Protein AF-A0A450Z3B8-F1 (afdb_monomer)

Structure (mmCIF, N/CA/C/O backbone):
data_AF-A0A450Z3B8-F1
#
_entry.id   AF-A0A450Z3B8-F1
#
loop_
_atom_site.group_PDB
_atom_site.id
_atom_site.type_symbol
_atom_site.label_atom_id
_atom_site.label_alt_id
_atom_site.label_comp_id
_atom_site.label_asym_id
_atom_site.label_entity_id
_atom_site.label_seq_id
_atom_site.pdbx_PDB_ins_code
_atom_site.Cartn_x
_atom_site.Cartn_y
_atom_site.Cartn_z
_atom_site.occupancy
_atom_site.B_iso_or_equiv
_atom_site.auth_seq_id
_atom_site.auth_comp_id
_atom_site.auth_asym_id
_atom_site.auth_atom_id
_atom_site.pdbx_PDB_model_num
ATOM 1 N N . PRO A 1 1 ? -2.597 -3.225 18.812 1.00 90.56 1 PRO A N 1
ATOM 2 C CA . PRO A 1 1 ? -2.511 -4.324 17.819 1.00 90.56 1 PRO A CA 1
ATOM 3 C C . PRO A 1 1 ? -2.655 -3.734 16.414 1.00 90.56 1 PRO A C 1
ATOM 5 O O . PRO A 1 1 ? -3.269 -2.672 16.288 1.00 90.56 1 PRO A O 1
ATOM 8 N N . TYR A 1 2 ? -2.074 -4.372 15.400 1.00 96.56 2 TYR A N 1
ATOM 9 C CA . TYR A 1 2 ? -2.149 -3.912 14.013 1.00 96.56 2 TYR A CA 1
ATOM 10 C C . TYR A 1 2 ? -2.232 -5.095 13.046 1.00 96.56 2 TYR A C 1
ATOM 12 O O . TYR A 1 2 ? -1.841 -6.211 13.389 1.00 96.56 2 TYR A O 1
ATOM 20 N N . PHE A 1 3 ? -2.698 -4.815 11.835 1.00 97.19 3 PHE A N 1
ATOM 21 C CA . PHE A 1 3 ? -2.673 -5.714 10.691 1.00 97.19 3 PHE A CA 1
ATOM 22 C C . PHE A 1 3 ? -1.660 -5.209 9.663 1.00 97.19 3 PHE A C 1
ATOM 24 O O . PHE A 1 3 ? -1.592 -4.010 9.387 1.00 97.19 3 PHE A O 1
ATOM 31 N N . HIS A 1 4 ? -0.866 -6.119 9.100 1.00 98.19 4 HIS A N 1
ATOM 32 C CA . HIS A 1 4 ? 0.051 -5.825 7.999 1.00 98.19 4 HIS A CA 1
ATOM 33 C C . HIS A 1 4 ? -0.570 -6.317 6.693 1.00 98.19 4 HIS A C 1
ATOM 35 O O . HIS A 1 4 ? -0.681 -7.518 6.463 1.00 98.19 4 HIS A O 1
ATOM 41 N N . ILE A 1 5 ? -1.014 -5.384 5.854 1.00 98.25 5 ILE A N 1
ATOM 42 C CA . ILE A 1 5 ? -1.729 -5.675 4.608 1.00 98.25 5 ILE A CA 1
ATOM 43 C C . ILE A 1 5 ? -0.842 -5.298 3.428 1.00 98.25 5 ILE A C 1
ATOM 45 O O . ILE A 1 5 ? -0.259 -4.215 3.402 1.00 98.25 5 ILE A O 1
ATOM 49 N N . THR A 1 6 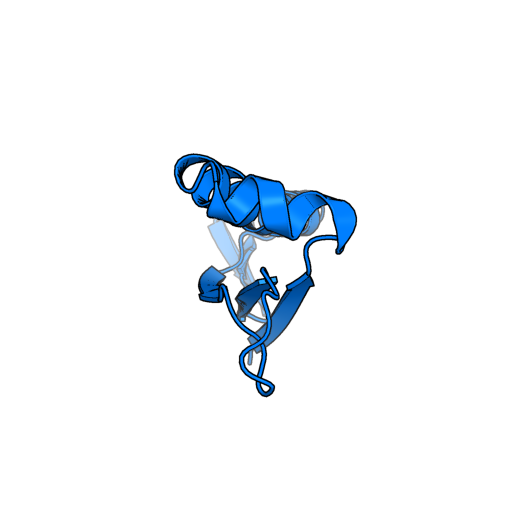? -0.744 -6.185 2.438 1.00 98.25 6 THR A N 1
ATOM 50 C CA . THR A 1 6 ? 0.100 -5.972 1.258 1.00 98.25 6 THR A CA 1
ATOM 51 C C . THR A 1 6 ? -0.732 -5.987 -0.015 1.00 98.25 6 THR A C 1
ATOM 53 O O . THR A 1 6 ? -1.375 -6.987 -0.322 1.00 98.25 6 THR A O 1
ATOM 56 N N . PHE A 1 7 ? -0.661 -4.908 -0.794 1.00 98.12 7 PHE A N 1
ATOM 57 C CA . PHE A 1 7 ? -1.194 -4.873 -2.157 1.00 98.12 7 PHE A CA 1
ATOM 58 C C . PHE A 1 7 ? -0.049 -5.058 -3.148 1.00 98.12 7 PHE A C 1
ATOM 60 O O . PHE A 1 7 ? 0.898 -4.271 -3.153 1.00 98.12 7 PHE A O 1
ATOM 67 N N . THR A 1 8 ? -0.136 -6.083 -3.995 1.00 97.00 8 THR A N 1
ATOM 68 C CA . THR A 1 8 ? 0.880 -6.377 -5.017 1.00 97.00 8 THR A CA 1
ATOM 69 C C . THR A 1 8 ? 0.346 -6.047 -6.399 1.00 97.00 8 THR A C 1
ATOM 71 O O . THR A 1 8 ? -0.736 -6.493 -6.777 1.00 97.00 8 THR A O 1
ATOM 74 N N . VAL A 1 9 ? 1.119 -5.289 -7.177 1.00 96.69 9 VAL A N 1
ATOM 75 C CA . VAL A 1 9 ? 0.747 -4.963 -8.554 1.00 96.69 9 VAL A CA 1
ATOM 76 C C . VAL A 1 9 ? 0.964 -6.191 -9.457 1.00 96.69 9 VAL A C 1
ATOM 78 O O . VAL A 1 9 ? 2.049 -6.798 -9.405 1.00 96.69 9 VAL A O 1
ATOM 81 N N . PRO A 1 10 ? -0.012 -6.539 -10.325 1.00 96.06 10 PRO A N 1
ATOM 82 C CA . PRO A 1 10 ? 0.154 -7.593 -11.323 1.00 96.06 10 PRO A CA 1
ATOM 83 C C . PRO A 1 10 ? 1.410 -7.388 -12.179 1.00 96.06 10 PRO A C 1
ATOM 85 O O . PRO A 1 10 ? 1.788 -6.258 -12.502 1.00 96.06 10 PRO A O 1
ATOM 88 N N . SER A 1 11 ? 2.081 -8.482 -12.544 1.00 95.38 11 SER A N 1
ATOM 89 C CA . SER A 1 11 ? 3.386 -8.442 -13.222 1.00 95.38 11 SER A CA 1
ATOM 90 C C . SER A 1 11 ? 3.368 -7.643 -14.527 1.00 95.38 11 SER A C 1
ATOM 92 O O . SER A 1 11 ? 4.338 -6.939 -14.815 1.00 95.38 11 SER A O 1
ATOM 94 N N . GLN A 1 12 ? 2.248 -7.671 -15.251 1.00 95.94 12 GLN A N 1
ATOM 95 C CA . GLN A 1 12 ? 2.048 -6.990 -16.532 1.00 95.94 12 GLN A CA 1
ATOM 96 C C . GLN A 1 12 ? 2.197 -5.462 -16.426 1.00 95.94 12 GLN A C 1
ATOM 98 O O . GLN A 1 12 ? 2.625 -4.819 -17.381 1.00 95.94 12 GLN A O 1
ATOM 103 N N . PHE A 1 13 ? 1.907 -4.869 -15.263 1.00 95.50 13 PHE A N 1
ATOM 104 C CA . PHE A 1 13 ? 1.976 -3.415 -15.063 1.00 95.50 13 PHE A CA 1
ATOM 105 C C . PHE A 1 13 ? 3.305 -2.935 -14.471 1.00 95.50 13 PHE A C 1
ATOM 107 O O . PHE A 1 13 ? 3.551 -1.732 -14.393 1.00 95.50 13 PHE A O 1
ATOM 114 N N . ARG A 1 14 ? 4.194 -3.842 -14.050 1.00 94.00 14 ARG A N 1
ATOM 115 C CA . ARG A 1 14 ? 5.425 -3.450 -13.344 1.00 94.00 14 ARG A CA 1
ATOM 116 C C . ARG A 1 14 ? 6.370 -2.650 -14.233 1.00 94.00 14 ARG A C 1
ATOM 118 O O . ARG A 1 14 ? 6.952 -1.688 -13.75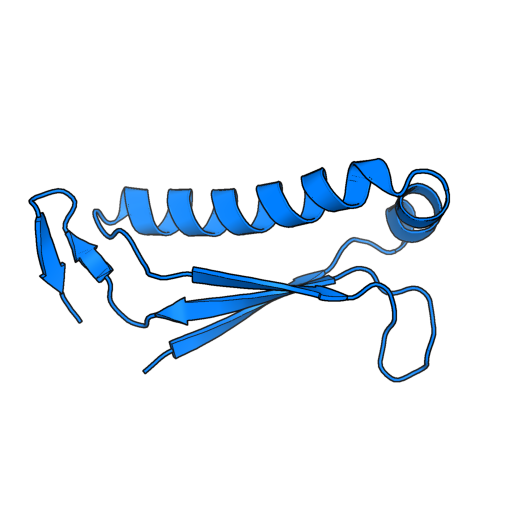5 1.00 94.00 14 ARG A O 1
ATOM 125 N N . ILE A 1 15 ? 6.495 -3.002 -15.515 1.00 95.31 15 ILE A N 1
ATOM 126 C CA . ILE A 1 15 ? 7.324 -2.240 -16.465 1.00 95.31 15 ILE A CA 1
ATOM 127 C C . ILE A 1 15 ? 6.792 -0.809 -16.597 1.00 95.31 15 ILE A C 1
ATOM 129 O O . ILE A 1 15 ? 7.551 0.136 -16.410 1.00 95.31 15 ILE A O 1
ATOM 133 N N . LEU A 1 16 ? 5.479 -0.649 -16.798 1.00 96.25 16 LEU A N 1
ATOM 134 C CA . LEU A 1 16 ? 4.829 0.661 -16.893 1.00 96.25 16 LEU A CA 1
ATOM 135 C C . LEU A 1 16 ? 5.133 1.555 -15.682 1.00 96.25 16 LEU A C 1
ATOM 137 O O . LEU A 1 16 ? 5.388 2.742 -15.854 1.00 96.25 16 LEU A O 1
ATOM 141 N N . LEU A 1 17 ? 5.129 1.003 -14.468 1.00 96.56 17 LEU A N 1
ATOM 142 C CA . LEU A 1 17 ? 5.390 1.768 -13.243 1.00 96.56 17 LEU A CA 1
ATOM 143 C C . LEU A 1 17 ? 6.851 2.209 -13.086 1.00 96.56 17 LEU A C 1
ATOM 145 O O . LEU A 1 17 ? 7.122 3.191 -12.397 1.00 96.56 17 LEU A O 1
ATOM 149 N N . PHE A 1 18 ? 7.789 1.505 -13.721 1.00 95.19 18 PHE A N 1
ATOM 150 C CA . PHE A 1 18 ? 9.187 1.927 -13.779 1.00 95.19 18 PHE A CA 1
ATOM 151 C C . PHE A 1 18 ? 9.405 3.011 -14.837 1.00 95.19 18 PHE A C 1
ATOM 153 O O . PHE A 1 18 ? 10.084 3.992 -14.545 1.00 95.19 18 PHE A O 1
ATOM 160 N N . GLU A 1 19 ? 8.778 2.874 -16.007 1.00 96.94 19 GLU A N 1
ATOM 161 C CA . GLU A 1 19 ? 8.836 3.879 -17.080 1.00 96.94 19 GLU A CA 1
ATOM 162 C C . GLU A 1 19 ? 8.099 5.173 -16.699 1.00 96.94 19 GLU A C 1
ATOM 164 O O . GLU A 1 19 ? 8.527 6.278 -17.023 1.00 96.94 19 GLU A O 1
ATOM 169 N N . LYS A 1 20 ? 6.985 5.057 -15.967 1.00 97.00 20 LYS A N 1
ATOM 170 C CA . LYS A 1 20 ? 6.147 6.181 -15.533 1.00 97.00 20 LYS A CA 1
ATOM 171 C C . LYS A 1 20 ? 6.020 6.204 -14.015 1.00 97.00 20 LYS A C 1
ATOM 173 O O . LYS A 1 20 ? 4.959 5.922 -13.457 1.00 97.00 20 LYS A O 1
ATOM 178 N N . ARG A 1 21 ? 7.102 6.592 -13.335 1.00 94.69 21 ARG A N 1
ATOM 179 C CA . ARG A 1 21 ? 7.171 6.616 -11.859 1.00 94.69 21 ARG A CA 1
ATOM 180 C C . ARG A 1 21 ? 6.098 7.481 -11.190 1.00 94.69 21 ARG A C 1
ATOM 182 O O . ARG A 1 21 ? 5.739 7.206 -10.050 1.00 94.69 21 ARG A O 1
ATOM 189 N N . SER A 1 22 ? 5.542 8.480 -11.880 1.00 95.81 22 SER A N 1
ATOM 190 C CA . SER A 1 22 ? 4.413 9.278 -11.374 1.00 95.81 22 SER A CA 1
ATOM 191 C C . SER A 1 22 ? 3.174 8.430 -11.053 1.00 95.81 22 SER A C 1
ATOM 193 O O . SER A 1 22 ? 2.404 8.776 -10.158 1.00 95.81 22 SER A O 1
ATOM 195 N N . LEU A 1 23 ? 3.010 7.279 -11.715 1.00 96.44 23 LEU A N 1
ATOM 19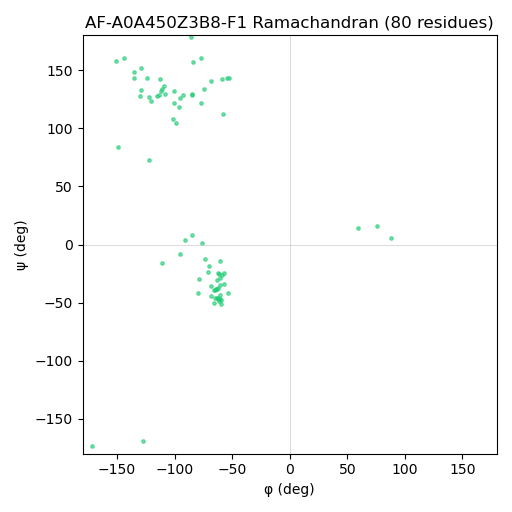6 C CA . LEU A 1 23 ? 1.916 6.341 -11.462 1.00 96.44 23 LEU A CA 1
ATOM 197 C C . LEU A 1 23 ? 2.082 5.551 -10.154 1.00 96.44 23 LEU A C 1
ATOM 199 O O . LEU A 1 23 ? 1.117 4.948 -9.689 1.00 96.44 23 LEU A O 1
ATOM 203 N N . LEU A 1 24 ? 3.252 5.577 -9.504 1.00 97.06 24 LEU A N 1
ATOM 204 C CA . LEU A 1 24 ? 3.435 4.942 -8.192 1.00 97.06 24 LEU A CA 1
ATOM 205 C C . LEU A 1 24 ? 2.506 5.555 -7.131 1.00 97.06 24 LEU A C 1
ATOM 207 O O . LEU A 1 24 ? 1.961 4.827 -6.301 1.00 97.06 24 LEU A O 1
ATOM 211 N N . ASN A 1 25 ? 2.234 6.863 -7.216 1.00 96.25 25 ASN A N 1
ATOM 212 C CA . ASN A 1 25 ? 1.261 7.527 -6.342 1.00 96.25 25 ASN A CA 1
ATOM 213 C C . ASN A 1 25 ? -0.161 6.997 -6.542 1.00 96.25 25 ASN A C 1
ATOM 215 O O . ASN A 1 25 ? -0.939 6.979 -5.589 1.00 96.25 25 ASN A O 1
ATOM 219 N N . VAL A 1 26 ? -0.505 6.542 -7.751 1.00 96.19 26 VAL A N 1
ATOM 220 C CA . VAL A 1 26 ? -1.811 5.930 -8.032 1.00 96.19 26 VAL A CA 1
ATOM 221 C C . VAL A 1 26 ? -1.921 4.592 -7.312 1.00 96.19 26 VAL A C 1
ATOM 223 O O . VAL A 1 26 ? -2.927 4.351 -6.655 1.00 96.19 26 VAL A O 1
ATOM 226 N N . VAL A 1 27 ? -0.875 3.759 -7.357 1.00 96.44 27 VAL A N 1
ATOM 227 C CA . VAL A 1 27 ? -0.836 2.474 -6.635 1.00 96.44 27 VAL A CA 1
ATOM 228 C C . VAL A 1 27 ? -0.964 2.693 -5.127 1.00 96.44 27 VAL A C 1
ATOM 230 O O . VAL A 1 27 ? -1.785 2.045 -4.477 1.00 96.44 27 VAL A O 1
ATOM 233 N N . PHE A 1 28 ? -0.199 3.642 -4.577 1.00 96.50 28 PHE A N 1
ATOM 234 C CA . PHE A 1 28 ? -0.272 3.993 -3.158 1.00 96.50 28 PHE A CA 1
ATOM 235 C C . PHE A 1 28 ? -1.679 4.470 -2.773 1.00 96.50 28 PHE A C 1
ATOM 237 O O . PHE A 1 28 ? -2.289 3.957 -1.834 1.00 96.50 28 PHE A O 1
ATOM 244 N N . SER A 1 29 ? -2.216 5.429 -3.530 1.00 97.06 29 SER A N 1
ATOM 245 C CA . SER A 1 29 ? -3.527 6.023 -3.257 1.00 97.06 29 SER A CA 1
ATOM 246 C C . SER A 1 29 ? -4.657 5.007 -3.395 1.00 97.06 29 SER A C 1
ATOM 248 O O . SER A 1 29 ? -5.591 5.031 -2.598 1.00 97.06 29 SER A O 1
ATOM 250 N N . ALA A 1 30 ? -4.578 4.102 -4.372 1.00 97.69 30 ALA A N 1
ATOM 251 C CA . ALA A 1 30 ? -5.567 3.048 -4.566 1.00 97.69 30 ALA A CA 1
ATOM 252 C C . ALA A 1 30 ? -5.618 2.094 -3.363 1.00 97.69 30 ALA A C 1
ATOM 254 O O . ALA A 1 30 ? -6.706 1.813 -2.860 1.00 97.69 30 ALA A O 1
ATOM 255 N N . GLY A 1 31 ? -4.461 1.654 -2.854 1.00 97.88 31 GLY A N 1
ATOM 256 C CA . GLY A 1 31 ? -4.398 0.798 -1.664 1.00 97.88 31 GLY A CA 1
ATOM 257 C C . GLY A 1 31 ? -4.963 1.483 -0.415 1.00 97.88 31 GLY A C 1
ATOM 258 O O . GLY A 1 31 ? -5.820 0.919 0.263 1.00 97.88 31 GLY A O 1
ATOM 259 N N . ALA A 1 32 ? -4.567 2.735 -0.161 1.00 97.94 32 ALA A N 1
ATOM 260 C CA . ALA A 1 32 ? -5.073 3.502 0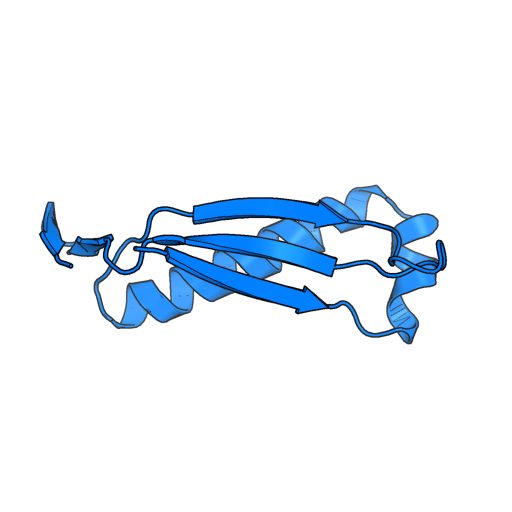.979 1.00 97.94 32 ALA A CA 1
ATOM 261 C C . ALA A 1 32 ? -6.592 3.732 0.894 1.00 97.94 32 ALA A C 1
ATOM 263 O O . ALA A 1 32 ? -7.308 3.502 1.867 1.00 97.94 32 ALA A O 1
ATOM 264 N N . ARG A 1 33 ? -7.105 4.129 -0.280 1.00 98.25 33 ARG A N 1
ATOM 265 C CA . ARG A 1 33 ? -8.548 4.329 -0.504 1.00 98.25 33 ARG A CA 1
ATOM 266 C C . ARG A 1 33 ? -9.342 3.040 -0.345 1.00 98.25 33 ARG A C 1
ATOM 268 O O . ARG A 1 33 ? -10.422 3.086 0.225 1.00 98.25 33 ARG A O 1
ATOM 275 N N . THR A 1 34 ? -8.806 1.909 -0.803 1.00 98.31 34 THR A N 1
ATOM 276 C CA . THR A 1 34 ? -9.454 0.599 -0.639 1.00 98.31 34 THR A CA 1
ATOM 277 C C . THR A 1 34 ? -9.659 0.281 0.841 1.00 98.31 34 THR A C 1
ATOM 279 O O . THR A 1 34 ? -10.768 -0.052 1.248 1.00 98.31 34 THR A O 1
ATOM 282 N N . LEU A 1 35 ? -8.618 0.458 1.662 1.00 98.06 35 LEU A N 1
ATOM 283 C CA . LEU A 1 35 ? -8.692 0.218 3.107 1.00 98.06 35 LEU A CA 1
ATOM 284 C C . LEU A 1 35 ? -9.649 1.184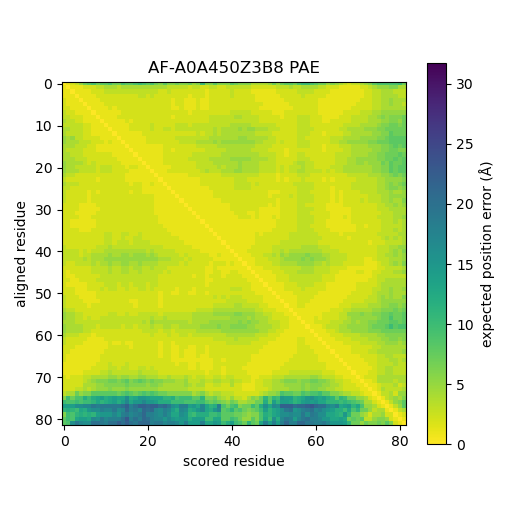 3.815 1.00 98.06 35 LEU A C 1
ATOM 286 O O . LEU A 1 35 ? -10.467 0.751 4.625 1.00 98.06 35 LEU A O 1
ATOM 290 N N . LEU A 1 36 ? -9.564 2.480 3.498 1.00 97.06 36 LEU A N 1
ATOM 291 C CA . LEU A 1 36 ? -10.433 3.500 4.087 1.00 97.06 36 LEU A CA 1
ATOM 292 C C . LEU A 1 36 ? -11.900 3.304 3.696 1.00 97.06 36 LEU A C 1
ATOM 294 O O . LEU A 1 36 ? -12.770 3.486 4.539 1.00 97.06 36 LEU A O 1
ATOM 298 N N . SER A 1 37 ? -12.177 2.913 2.450 1.00 97.44 37 SER A N 1
ATOM 299 C CA . SER A 1 37 ? -13.539 2.627 1.990 1.00 97.44 37 SER A CA 1
ATOM 300 C C . SER A 1 37 ? -14.108 1.407 2.706 1.00 97.44 37 SER A C 1
ATOM 302 O O . SER A 1 37 ? -15.181 1.488 3.292 1.00 97.44 37 SER A O 1
ATOM 304 N N . PHE A 1 38 ? -13.358 0.302 2.723 1.00 96.56 38 PHE A N 1
ATOM 305 C CA . PHE A 1 38 ? -13.804 -0.955 3.324 1.00 96.56 38 PHE A CA 1
ATOM 306 C C . PHE A 1 38 ? -14.115 -0.823 4.823 1.00 96.56 38 PHE A C 1
ATOM 308 O O . PHE A 1 38 ? -15.125 -1.336 5.298 1.00 96.56 38 PHE A O 1
ATOM 315 N N . LEU A 1 39 ? -13.263 -0.125 5.579 1.00 95.31 39 LEU A N 1
ATOM 316 C CA . LEU A 1 39 ? -13.495 0.100 7.011 1.00 95.31 39 LEU A CA 1
ATOM 317 C C . LEU A 1 39 ? -14.512 1.223 7.262 1.00 95.31 39 LEU A C 1
ATOM 319 O O . LEU A 1 39 ? -15.278 1.156 8.224 1.00 95.31 39 LEU A O 1
ATOM 323 N N . GLY A 1 40 ? -14.589 2.204 6.361 1.00 94.50 40 GLY A N 1
ATOM 324 C CA . GLY A 1 40 ? -15.600 3.258 6.389 1.00 94.50 40 GLY A CA 1
ATOM 325 C C . GLY A 1 40 ? -17.026 2.722 6.246 1.00 94.50 40 GLY A C 1
ATOM 326 O O . GLY A 1 40 ? -17.913 3.193 6.955 1.00 94.50 40 GLY A O 1
ATOM 327 N N . GLU A 1 41 ? -17.245 1.692 5.421 1.00 95.44 41 GLU A N 1
ATOM 328 C CA . GLU A 1 41 ? -18.531 0.973 5.320 1.00 95.44 41 GLU A CA 1
ATOM 329 C C . GLU A 1 41 ? -18.942 0.309 6.644 1.00 95.44 41 GLU A C 1
ATOM 331 O O . GLU A 1 41 ? -20.128 0.149 6.923 1.00 95.44 41 GLU A O 1
ATOM 336 N N . GLN A 1 42 ? -17.970 -0.012 7.499 1.00 93.31 42 GLN A N 1
ATOM 337 C CA . GLN A 1 42 ? -18.190 -0.548 8.845 1.00 93.31 42 GLN A CA 1
ATOM 338 C C . GLN A 1 42 ? -18.282 0.560 9.909 1.00 93.31 42 GLN A C 1
ATOM 340 O O . GLN A 1 42 ? -18.402 0.279 11.100 1.00 93.31 42 GLN A O 1
ATOM 345 N N . GLY A 1 43 ? -18.228 1.831 9.497 1.00 94.50 43 GLY A N 1
ATOM 346 C CA . GLY A 1 43 ? -18.306 2.990 10.382 1.00 94.50 43 GLY A CA 1
ATOM 347 C C . GLY A 1 43 ? -17.026 3.270 11.169 1.00 94.50 43 GLY A C 1
ATOM 348 O O . GLY A 1 43 ? -17.088 4.028 12.140 1.00 94.50 43 GLY A O 1
ATOM 349 N N . ILE A 1 44 ? -15.889 2.692 10.768 1.00 94.81 44 ILE A N 1
ATOM 350 C CA . ILE A 1 44 ? -14.600 2.795 11.462 1.00 94.81 44 ILE A CA 1
ATOM 351 C C . ILE A 1 44 ? -13.598 3.567 10.596 1.00 94.81 44 ILE A C 1
ATOM 353 O O . ILE A 1 44 ? -13.340 3.226 9.445 1.00 94.81 44 ILE A O 1
ATOM 357 N N . LEU A 1 45 ? -12.966 4.580 11.182 1.00 96.38 45 LEU A N 1
ATOM 358 C CA . LEU A 1 45 ? -11.811 5.278 10.633 1.00 96.38 45 LEU A CA 1
ATOM 359 C C . LEU A 1 45 ? -10.524 4.727 11.274 1.00 96.38 45 LEU A C 1
ATOM 361 O O . LEU A 1 45 ? -10.232 5.054 12.430 1.00 96.38 45 LEU A O 1
ATOM 365 N N . PRO A 1 46 ? -9.744 3.898 10.560 1.00 96.44 46 PRO A N 1
ATOM 366 C CA . PRO A 1 46 ? -8.488 3.355 11.072 1.00 96.44 46 PRO A CA 1
ATOM 367 C C . PRO A 1 46 ? -7.350 4.384 11.025 1.00 96.44 46 PRO A C 1
ATOM 369 O O . PRO A 1 46 ? -7.359 5.321 10.225 1.00 96.44 46 PRO A O 1
ATOM 372 N N . ALA A 1 47 ? -6.301 4.140 11.809 1.00 96.50 47 ALA A N 1
ATOM 373 C CA . ALA A 1 47 ? -4.982 4.703 11.556 1.00 96.50 47 ALA A CA 1
ATOM 374 C C . ALA A 1 47 ? -4.237 3.810 10.554 1.00 96.50 47 ALA A C 1
ATOM 376 O O . ALA A 1 47 ? -4.154 2.591 10.728 1.00 96.50 47 ALA A O 1
ATOM 377 N N . ILE A 1 48 ? -3.688 4.420 9.505 1.00 97.44 48 ILE A N 1
ATOM 378 C CA . ILE A 1 48 ? -2.959 3.722 8.445 1.00 97.44 48 ILE A CA 1
ATOM 379 C C . ILE A 1 48 ? -1.617 4.416 8.231 1.00 97.44 48 ILE A C 1
ATOM 381 O O . ILE A 1 48 ? -1.561 5.635 8.078 1.00 97.44 48 ILE A O 1
ATOM 385 N N . THR A 1 49 ? -0.543 3.634 8.157 1.00 97.94 49 THR A N 1
ATOM 386 C CA . THR A 1 49 ? 0.737 4.073 7.586 1.00 97.94 49 THR A CA 1
ATOM 387 C C . THR A 1 49 ? 1.147 3.119 6.473 1.00 97.94 49 THR A C 1
ATOM 389 O O . THR A 1 49 ? 0.863 1.923 6.550 1.00 97.94 49 THR A O 1
ATOM 392 N N . GLY A 1 50 ? 1.754 3.640 5.408 1.00 97.75 50 GLY A N 1
ATOM 393 C CA . GLY A 1 50 ? 2.046 2.878 4.199 1.00 97.75 50 GLY A CA 1
ATOM 394 C C . GLY A 1 50 ? 3.453 3.121 3.668 1.00 97.75 50 GLY A C 1
ATOM 395 O O . GLY A 1 50 ? 3.940 4.249 3.698 1.00 97.75 50 GLY A O 1
ATOM 396 N N . VAL A 1 51 ? 4.081 2.071 3.139 1.00 98.06 51 VAL A N 1
ATOM 397 C CA . VAL A 1 51 ? 5.384 2.127 2.463 1.00 98.06 51 VAL A CA 1
ATOM 398 C C . VAL A 1 51 ? 5.282 1.415 1.119 1.00 98.06 51 VAL A C 1
ATOM 400 O O . VAL A 1 51 ? 4.836 0.270 1.037 1.00 98.06 51 VAL A O 1
ATOM 403 N N . LEU A 1 52 ? 5.696 2.099 0.052 1.00 97.62 52 LEU A N 1
ATOM 404 C CA . LEU A 1 52 ? 5.765 1.527 -1.288 1.00 97.62 52 LEU A CA 1
ATOM 405 C C . LEU A 1 52 ? 7.158 0.967 -1.549 1.00 97.62 52 LEU A C 1
ATOM 407 O O . LEU A 1 52 ? 8.163 1.665 -1.423 1.00 97.62 52 LEU A O 1
ATOM 411 N N . HIS A 1 53 ? 7.190 -0.280 -1.999 1.00 97.00 53 HIS A N 1
ATOM 412 C CA . HIS A 1 53 ? 8.390 -0.976 -2.422 1.00 97.00 53 HIS A CA 1
ATOM 413 C C . HIS A 1 53 ? 8.336 -1.232 -3.921 1.00 97.00 53 HIS A C 1
ATOM 415 O O . HIS A 1 53 ? 7.292 -1.509 -4.509 1.00 97.00 53 HIS A O 1
ATOM 421 N N . THR A 1 54 ? 9.497 -1.114 -4.549 1.00 96.69 54 THR A N 1
ATOM 422 C CA . THR A 1 54 ? 9.654 -1.172 -6.005 1.00 96.69 54 THR A CA 1
ATOM 423 C C . THR A 1 54 ? 10.384 -2.454 -6.443 1.00 96.69 54 THR A C 1
ATOM 425 O O . THR A 1 54 ? 10.292 -2.873 -7.599 1.00 96.69 54 THR A O 1
ATOM 428 N N . PHE A 1 55 ? 11.032 -3.130 -5.489 1.00 97.19 55 PHE A N 1
ATOM 429 C CA . PHE A 1 55 ? 11.774 -4.376 -5.659 1.00 97.19 55 PHE A CA 1
ATOM 430 C C . PHE A 1 55 ? 11.342 -5.425 -4.634 1.00 97.19 55 PHE A C 1
ATOM 432 O O . PHE A 1 55 ? 10.903 -5.071 -3.539 1.00 97.19 55 PHE A O 1
ATOM 439 N N . GLY A 1 56 ? 11.471 -6.700 -5.004 1.00 95.12 56 GLY A N 1
ATOM 440 C CA . GLY A 1 56 ? 11.322 -7.837 -4.096 1.00 95.12 56 GLY A CA 1
ATOM 441 C C . GLY A 1 56 ? 12.631 -8.164 -3.376 1.00 95.12 56 GLY A C 1
ATOM 442 O O . GLY A 1 56 ? 13.665 -7.545 -3.632 1.00 95.12 56 GLY A O 1
ATOM 443 N N . SER A 1 57 ? 12.602 -9.173 -2.504 1.00 94.81 57 SER A N 1
ATOM 444 C CA . SER A 1 57 ? 13.804 -9.687 -1.827 1.00 94.81 57 SER A CA 1
ATOM 445 C C . SER A 1 57 ? 14.839 -10.270 -2.795 1.00 94.81 57 SER A C 1
ATOM 447 O O . SER A 1 57 ? 16.026 -10.275 -2.494 1.00 94.81 57 SER A O 1
ATOM 449 N N . ASP A 1 58 ? 14.404 -10.706 -3.978 1.00 96.44 58 ASP A N 1
ATOM 450 C CA . ASP A 1 58 ? 15.259 -11.176 -5.072 1.00 96.44 58 ASP A CA 1
ATOM 451 C C . ASP A 1 58 ? 15.793 -10.038 -5.966 1.00 96.44 58 ASP A C 1
ATOM 453 O O . ASP A 1 58 ? 16.361 -10.301 -7.026 1.00 96.44 58 ASP A O 1
ATOM 457 N N . LEU A 1 59 ? 15.582 -8.777 -5.564 1.00 94.75 59 LEU A N 1
ATOM 458 C CA . LEU A 1 59 ? 15.957 -7.555 -6.284 1.00 94.75 59 LEU A CA 1
ATOM 459 C C . LEU A 1 59 ? 15.334 -7.417 -7.683 1.00 94.75 59 LEU A C 1
ATOM 461 O O . LEU A 1 59 ? 15.733 -6.547 -8.463 1.00 94.75 59 LEU A O 1
ATOM 465 N N . LYS A 1 60 ? 14.310 -8.214 -8.014 1.00 94.62 60 LYS A N 1
ATOM 466 C CA . LYS A 1 60 ? 13.549 -8.042 -9.256 1.00 94.62 60 LYS A CA 1
ATOM 467 C C . LYS A 1 60 ? 12.456 -6.999 -9.083 1.00 94.62 60 LYS A C 1
ATOM 469 O O . LYS A 1 60 ? 11.983 -6.723 -7.979 1.00 94.62 60 LYS A O 1
ATOM 474 N N . ARG A 1 61 ? 12.023 -6.425 -10.211 1.00 95.12 61 ARG A N 1
ATOM 475 C CA . ARG A 1 61 ? 10.920 -5.454 -10.261 1.00 95.12 61 ARG A CA 1
ATOM 476 C C . ARG A 1 61 ? 9.658 -6.094 -9.682 1.00 95.12 61 ARG A C 1
ATOM 478 O O . ARG A 1 61 ? 9.075 -7.009 -10.273 1.00 95.12 61 ARG A O 1
ATOM 485 N N . HIS A 1 62 ? 9.236 -5.590 -8.530 1.00 96.69 62 HIS A N 1
ATOM 486 C CA . HIS A 1 62 ? 8.109 -6.113 -7.770 1.00 96.69 62 HIS A CA 1
ATOM 487 C C . HIS A 1 62 ? 7.454 -4.957 -7.020 1.00 96.69 62 HIS A C 1
ATOM 489 O O . HIS A 1 62 ? 7.769 -4.687 -5.863 1.00 96.69 62 HIS A O 1
ATOM 495 N N . VAL A 1 63 ? 6.571 -4.228 -7.705 1.00 97.44 63 VAL A N 1
ATOM 496 C CA . VAL A 1 63 ? 5.894 -3.086 -7.086 1.00 97.44 63 VAL A CA 1
ATOM 497 C C . VAL A 1 63 ? 4.791 -3.588 -6.160 1.00 97.44 63 VAL A C 1
ATOM 499 O O . VAL A 1 63 ? 3.883 -4.298 -6.598 1.00 97.44 63 VAL A O 1
ATOM 502 N N . HIS A 1 64 ? 4.881 -3.220 -4.888 1.00 97.62 64 HIS A N 1
ATOM 503 C CA . HIS A 1 64 ? 3.899 -3.547 -3.862 1.00 97.62 64 HIS A CA 1
ATOM 504 C C . HIS A 1 64 ? 3.871 -2.464 -2.782 1.00 97.62 64 HIS A C 1
ATOM 506 O O . HIS A 1 64 ? 4.826 -1.703 -2.623 1.00 97.62 64 HIS A O 1
ATOM 512 N N . VAL A 1 65 ? 2.763 -2.375 -2.053 1.00 98.31 65 VAL A N 1
ATOM 513 C CA . VAL A 1 65 ? 2.598 -1.434 -0.942 1.00 98.31 65 VAL A CA 1
ATOM 514 C C . VAL A 1 65 ? 2.272 -2.219 0.313 1.00 98.31 65 VAL A C 1
ATOM 516 O O . VAL A 1 65 ? 1.338 -3.021 0.315 1.00 98.31 65 VAL A O 1
ATOM 519 N N . HIS A 1 66 ? 3.040 -1.971 1.365 1.00 98.38 66 HIS A N 1
ATOM 520 C CA . HIS A 1 66 ? 2.771 -2.463 2.704 1.00 98.38 66 HIS A CA 1
ATOM 521 C C . HIS A 1 66 ? 2.031 -1.392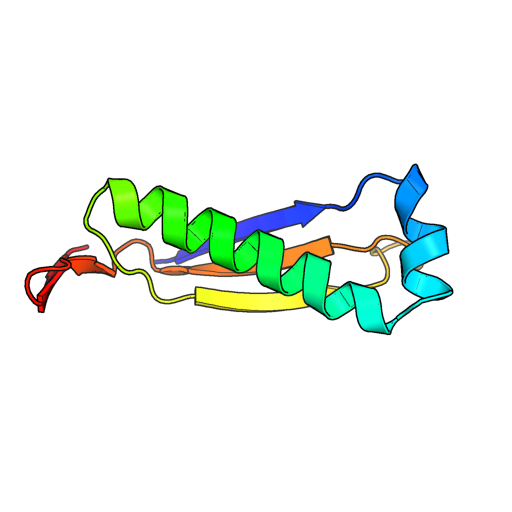 3.491 1.00 98.38 66 HIS A C 1
ATOM 523 O O . HIS A 1 66 ? 2.521 -0.272 3.609 1.00 98.38 66 HIS A O 1
ATOM 529 N N . PHE A 1 67 ? 0.887 -1.749 4.058 1.00 98.69 67 PHE A N 1
ATOM 530 C CA . PHE A 1 67 ? 0.149 -0.926 5.003 1.00 98.69 67 PHE A CA 1
ATOM 531 C C . PHE A 1 67 ? 0.179 -1.567 6.383 1.00 98.69 67 PHE A C 1
ATOM 533 O O . PHE A 1 67 ? -0.112 -2.754 6.531 1.00 98.69 67 PHE A O 1
ATOM 540 N N . ILE A 1 68 ? 0.491 -0.765 7.392 1.00 98.44 68 ILE A N 1
ATOM 541 C CA . ILE A 1 68 ? 0.202 -1.079 8.786 1.00 98.44 68 ILE A CA 1
ATOM 542 C C . ILE A 1 68 ? -1.112 -0.388 9.124 1.00 98.44 68 ILE A C 1
ATOM 544 O O . ILE A 1 68 ? -1.215 0.837 9.033 1.00 98.44 68 ILE A O 1
ATOM 548 N N . VAL A 1 69 ? -2.111 -1.187 9.480 1.00 98.19 69 VAL A N 1
ATOM 549 C CA . VAL A 1 69 ? -3.473 -0.742 9.780 1.00 98.19 69 VAL A CA 1
ATOM 550 C C . VAL A 1 69 ? -3.752 -1.028 11.246 1.00 98.19 69 VAL A C 1
ATOM 552 O O . VAL A 1 69 ? -3.534 -2.148 11.711 1.00 98.19 69 VAL A O 1
ATOM 555 N N . SER A 1 70 ? -4.203 -0.031 12.002 1.00 97.06 70 SER A N 1
ATOM 556 C CA . SER A 1 70 ? -4.608 -0.249 13.390 1.00 97.06 70 SER A CA 1
ATOM 557 C C . SER A 1 70 ? -5.737 -1.278 13.469 1.00 97.06 70 SER A C 1
ATOM 559 O O . SER A 1 70 ? -6.625 -1.297 12.624 1.00 97.06 70 SER A O 1
ATOM 561 N N . ALA A 1 71 ? -5.713 -2.133 14.494 1.00 94.38 71 ALA A N 1
ATO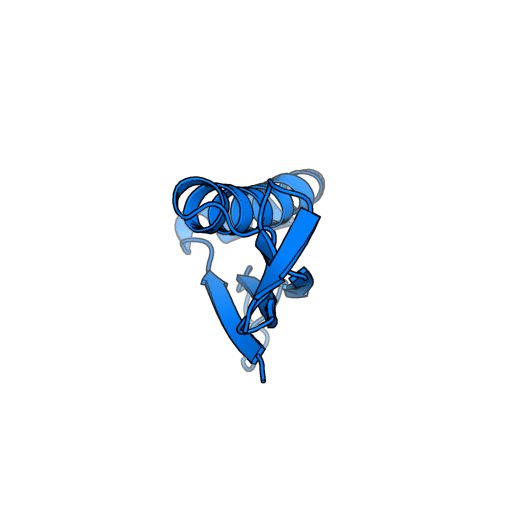M 562 C CA . ALA A 1 71 ? -6.760 -3.143 14.660 1.00 94.38 71 ALA A CA 1
ATOM 563 C C . ALA A 1 71 ? -8.132 -2.562 15.052 1.00 94.38 71 ALA A C 1
ATOM 565 O O . ALA A 1 71 ? -9.135 -3.225 14.842 1.00 94.38 71 ALA A O 1
ATOM 566 N N . GLY A 1 72 ? -8.148 -1.323 15.552 1.00 92.25 72 GLY A N 1
ATOM 567 C CA . GLY A 1 72 ? -9.351 -0.535 15.807 1.00 92.25 72 GLY A CA 1
ATOM 568 C C . GLY A 1 72 ? -9.264 0.839 15.146 1.00 92.25 72 GLY A C 1
ATOM 569 O O . GLY A 1 72 ? -8.348 1.113 14.364 1.00 92.25 72 GLY A O 1
ATOM 570 N N . GLY A 1 73 ? -10.182 1.735 15.484 1.00 93.31 73 GLY A N 1
ATOM 571 C CA . GLY A 1 73 ? -10.252 3.063 14.884 1.00 93.31 73 GLY A CA 1
ATOM 572 C C . GLY A 1 73 ? -11.256 3.973 15.577 1.00 93.31 73 GLY A C 1
ATOM 573 O O . GLY A 1 73 ? -11.819 3.641 16.618 1.00 93.31 73 GLY A O 1
ATOM 574 N N . LEU A 1 74 ? -11.477 5.152 15.010 1.00 95.25 74 LEU A N 1
ATOM 575 C CA . LEU A 1 74 ? -12.542 6.040 15.463 1.00 95.25 74 LEU A CA 1
ATOM 576 C C . LEU A 1 74 ? -13.844 5.644 14.777 1.00 95.25 74 LEU A C 1
ATOM 578 O O . LEU A 1 74 ? -13.896 5.594 13.553 1.00 95.25 74 LEU A O 1
ATOM 582 N N . LYS A 1 75 ? -14.924 5.443 15.531 1.00 91.50 75 LYS A N 1
ATOM 583 C CA . LYS A 1 75 ? -16.267 5.4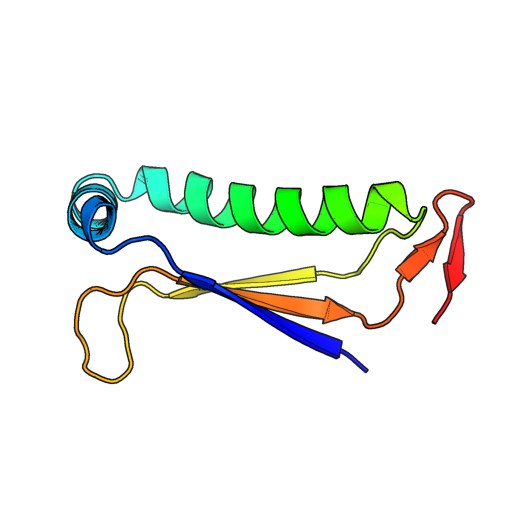99 14.954 1.00 91.50 75 LYS A CA 1
ATOM 584 C C . LYS A 1 75 ? -16.427 6.833 14.250 1.00 91.50 75 LYS A C 1
ATOM 586 O O . LYS A 1 75 ? -16.004 7.860 14.783 1.00 91.50 75 LYS A O 1
ATOM 591 N N . LEU A 1 76 ? -17.121 6.851 13.120 1.00 81.00 76 LEU A N 1
ATOM 592 C CA . LEU A 1 76 ? -17.456 8.104 12.433 1.00 81.00 76 LEU A CA 1
ATOM 593 C C . LEU A 1 76 ? -18.323 9.044 13.300 1.00 81.00 76 LEU A C 1
ATOM 595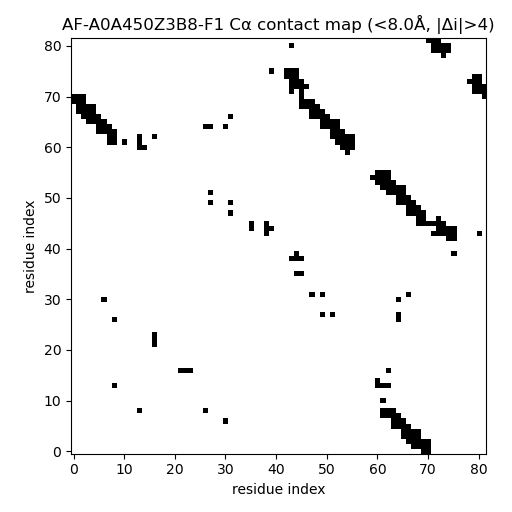 O O . LEU A 1 76 ? -18.390 10.239 13.039 1.00 81.00 76 LEU A O 1
ATOM 599 N N . SER A 1 77 ? -18.906 8.536 14.393 1.00 84.25 77 SER A N 1
ATOM 600 C CA . SER A 1 77 ? -19.528 9.329 15.462 1.00 84.25 77 SER A CA 1
ATOM 601 C C . SER A 1 77 ? -18.532 10.000 16.432 1.00 84.25 77 SER A C 1
ATOM 603 O O . SER A 1 77 ? -18.957 10.581 17.427 1.00 84.25 77 SER A O 1
ATOM 605 N N . GLY A 1 78 ? -17.221 9.841 16.234 1.00 78.38 78 GLY A N 1
ATOM 606 C CA . GLY A 1 78 ? -16.148 10.415 17.055 1.00 78.38 78 GLY A CA 1
ATOM 607 C C . GLY A 1 78 ? -15.699 9.595 18.275 1.00 78.38 78 GLY A C 1
ATOM 608 O O . GLY A 1 78 ? -14.879 10.078 19.051 1.00 78.38 78 GLY A O 1
ATOM 609 N N . LYS A 1 79 ? -16.199 8.368 18.484 1.00 78.44 79 LYS A N 1
ATOM 610 C CA . LYS A 1 79 ? -15.805 7.515 19.630 1.00 78.44 79 LYS A CA 1
ATOM 611 C C . LYS A 1 79 ? -14.786 6.461 19.210 1.00 78.44 79 LYS A C 1
ATOM 613 O O . LYS A 1 79 ? -15.022 5.766 18.236 1.00 78.44 79 LYS A O 1
ATOM 618 N N . ALA A 1 80 ? -13.693 6.295 19.950 1.00 77.69 80 ALA A N 1
ATOM 619 C CA . ALA A 1 80 ? -12.719 5.239 19.670 1.00 77.69 80 ALA A CA 1
ATOM 620 C C . ALA A 1 80 ? -13.290 3.837 19.957 1.00 77.69 80 ALA A C 1
ATOM 622 O O . ALA A 1 80 ? -13.977 3.639 20.961 1.00 77.69 80 ALA A O 1
ATOM 623 N N . GLU A 1 81 ? -12.972 2.873 19.098 1.00 76.06 81 GLU A N 1
ATOM 624 C CA . GLU A 1 81 ? -13.309 1.455 19.240 1.00 76.06 81 GLU A CA 1
ATOM 625 C C . GLU A 1 81 ? -12.086 0.591 18.904 1.00 76.06 81 GLU A C 1
ATOM 627 O O . GLU A 1 81 ? -11.210 0.999 18.134 1.00 76.06 81 GLU A O 1
ATOM 632 N N . ARG A 1 82 ? -11.990 -0.564 19.564 1.00 72.19 82 ARG A N 1
ATOM 633 C CA . ARG A 1 82 ? -10.876 -1.503 19.427 1.00 72.19 82 ARG A CA 1
ATOM 634 C C . ARG A 1 82 ? -11.188 -2.618 18.457 1.00 72.19 82 ARG A C 1
ATOM 636 O O . ARG A 1 82 ? -12.348 -3.072 18.464 1.00 72.19 82 ARG A O 1
#

Nearest PDB structures (foldseek):
  2cdm-assembly2_C  TM=6.812E-01  e=2.759E-02  Escherichia coli
  1osb-assembly2_C  TM=6.817E-01  e=2.934E-02  Escherichia coli
  3qkb-assembly1_B  TM=4.971E-01  e=2.265E+00  Pediococcus pentosaceus ATCC 25745
  5wt1-assembly1_A  TM=4.389E-01  e=3.477E+00  Pyrococcus abyssi GE5

Solvent-accessible surface area (backbone atoms only — not comparable to full-atom values): 4663 Å² total; per-residue (Å²): 116,68,44,83,48,74,52,70,60,60,76,88,52,44,61,56,43,67,80,40,55,77,51,47,58,52,57,52,49,50,54,53,48,52,54,52,51,62,35,42,78,73,42,32,47,60,53,75,49,75,49,79,39,62,49,43,98,85,69,43,87,35,40,31,36,44,31,46,32,42,64,32,25,32,29,80,87,74,47,79,48,110

Secondary structure (DSSP, 8-state):
-EEEEEEE--HHHHHHHHHTGGGHHHHHHHHHHHHHHHHHTTTEEEEEEEEEEEE-TTSSEEEEEEEEEEEEEEETTS-EE-

Mean predicted aligned error: 3.39 Å

Radius of gyration: 14.75 Å; Cα contacts (8 Å, |Δi|>4): 127; chains: 1; bounding box: 36×22×37 Å

Sequence (82 aa):
PYFHITFTVPSQFRILLFEKRSLLNVVFSAGARTLLSFLGEQGILPAITGVLHTFGSDLKRHVHVHFIVSAGGLKLSGKAER

InterPro domains:
  IPR007069 Transposase, IS801/IS1294 [PF04986] (48-78)

Foldseek 3Di:
DWDKDKDWDPPVCLVVCVVPVVCLVVQVVVVVCVVQVVVVVVQFDWDKDKDWDQADPVRDGITMMIIITDPWGARVVGHTDD

pLDDT: mean 94.8, std 5.38, range [72.19, 98.69]

Organism: NCBI:txid2126332